Protein AF-A0A3D2J7H0-F1 (afdb_monomer_lite)

Sequence (83 aa):
ESGNPTLIPVCYAFDGTYFYSPLDEKPKLVEGTQLRRVHNIQVRPQVSLLIDRYDDDWSHLGYILIHAHAQLIAPDHERHAPA

pLDDT: mean 92.11, std 7.87, range [58.91, 98.44]

Structure (mmCIF, N/CA/C/O backbone):
data_AF-A0A3D2J7H0-F1
#
_entry.id   AF-A0A3D2J7H0-F1
#
loop_
_atom_site.group_PDB
_atom_site.id
_atom_site.type_symbol
_atom_site.label_atom_id
_atom_site.label_alt_id
_atom_site.label_comp_id
_atom_site.label_asym_id
_atom_site.label_entity_id
_atom_site.label_seq_id
_atom_site.pdbx_PDB_ins_code
_atom_site.Cartn_x
_atom_site.Cartn_y
_atom_site.Cartn_z
_atom_site.occupancy
_atom_site.B_iso_or_equiv
_atom_site.auth_seq_id
_atom_site.auth_comp_id
_atom_site.auth_asym_id
_atom_site.auth_atom_id
_atom_site.pdbx_PDB_model_num
ATOM 1 N N . GLU A 1 1 ? -1.026 15.224 12.648 1.00 58.91 1 GLU A N 1
ATOM 2 C CA . GLU A 1 1 ? 0.371 15.724 12.641 1.00 58.91 1 GLU A CA 1
ATOM 3 C C . GLU A 1 1 ? 0.671 16.417 11.313 1.00 58.91 1 GLU A C 1
ATOM 5 O O . GLU A 1 1 ? -0.143 16.295 10.403 1.00 58.91 1 GLU A O 1
ATOM 10 N N . SER A 1 2 ? 1.765 17.174 11.217 1.00 80.94 2 SER A N 1
ATOM 11 C CA . SER A 1 2 ? 2.075 18.274 10.273 1.00 80.94 2 SER A CA 1
ATOM 12 C C . SER A 1 2 ? 1.977 18.005 8.756 1.00 80.94 2 SER A C 1
ATOM 14 O O . SER A 1 2 ? 2.332 18.869 7.967 1.00 80.94 2 SER A O 1
ATOM 16 N N . GLY A 1 3 ? 1.479 16.841 8.328 1.00 80.50 3 GLY A N 1
ATOM 17 C CA . GLY A 1 3 ? 1.361 16.435 6.926 1.00 80.50 3 GLY A CA 1
ATOM 18 C C . GLY A 1 3 ? 2.614 15.824 6.330 1.00 80.50 3 GLY A C 1
ATOM 19 O O . GLY A 1 3 ? 2.679 15.658 5.119 1.00 80.50 3 GLY A O 1
ATOM 20 N N . ASN A 1 4 ? 3.571 15.451 7.177 1.00 88.75 4 ASN A N 1
ATOM 21 C CA . ASN A 1 4 ? 4.775 14.768 6.739 1.00 88.75 4 ASN A CA 1
ATOM 22 C C . ASN A 1 4 ? 4.417 13.372 6.197 1.00 88.75 4 ASN A C 1
ATOM 24 O O . ASN A 1 4 ? 3.744 12.609 6.902 1.00 88.75 4 ASN A O 1
ATOM 28 N N . PRO A 1 5 ? 4.854 13.018 4.977 1.00 91.00 5 PRO A N 1
ATOM 29 C CA . PRO A 1 5 ? 4.614 11.696 4.418 1.00 91.00 5 PRO A CA 1
ATOM 30 C C . PRO A 1 5 ? 5.360 10.626 5.222 1.00 91.00 5 PRO A C 1
ATOM 32 O O . PRO A 1 5 ? 6.445 10.858 5.750 1.00 91.00 5 PRO A O 1
ATOM 35 N N . THR A 1 6 ? 4.773 9.434 5.313 1.00 93.25 6 THR A N 1
ATOM 36 C CA . THR A 1 6 ? 5.413 8.242 5.885 1.00 93.25 6 THR A CA 1
ATOM 37 C C . THR A 1 6 ? 5.399 7.147 4.829 1.00 93.25 6 THR A C 1
ATOM 39 O O . THR A 1 6 ? 4.341 6.868 4.268 1.00 93.25 6 THR A O 1
ATOM 42 N N . LEU A 1 7 ? 6.550 6.523 4.576 1.00 95.19 7 LEU A N 1
ATOM 43 C CA . LEU A 1 7 ? 6.688 5.422 3.625 1.00 95.19 7 LEU A CA 1
ATOM 44 C C . LEU A 1 7 ? 7.015 4.136 4.384 1.0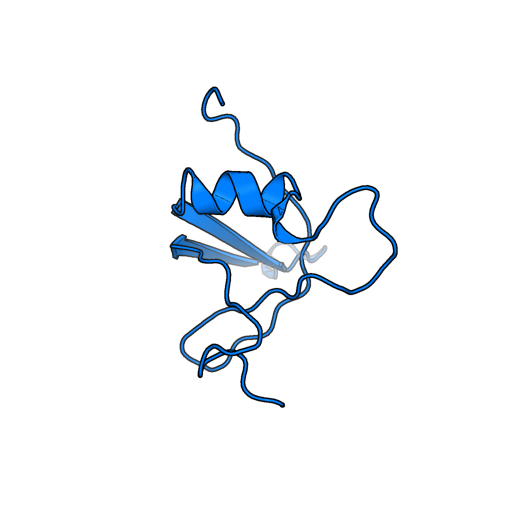0 95.19 7 LEU A C 1
ATOM 46 O O . LEU A 1 7 ? 7.937 4.113 5.198 1.00 95.19 7 LEU A O 1
ATOM 50 N N . ILE A 1 8 ? 6.249 3.079 4.126 1.00 94.50 8 ILE A N 1
ATOM 51 C CA . ILE A 1 8 ? 6.463 1.754 4.708 1.00 94.50 8 ILE A CA 1
ATOM 52 C C . ILE A 1 8 ? 6.311 0.685 3.621 1.00 94.50 8 ILE A C 1
ATOM 54 O O . ILE A 1 8 ? 5.384 0.785 2.816 1.00 94.50 8 ILE A O 1
ATOM 58 N N . PRO A 1 9 ? 7.173 -0.345 3.588 1.00 95.50 9 PRO A N 1
ATOM 59 C CA . PRO A 1 9 ? 6.940 -1.496 2.7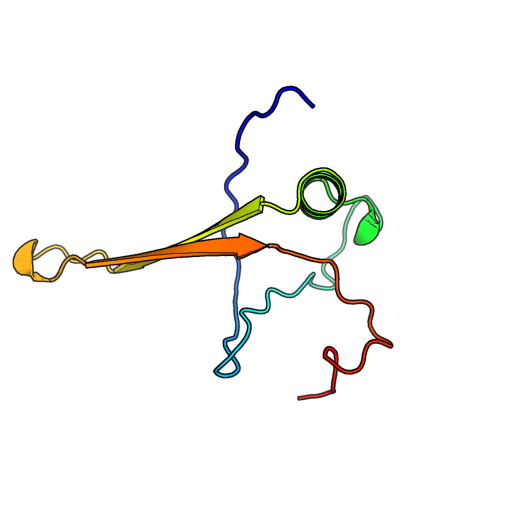31 1.00 95.50 9 PRO A CA 1
ATOM 60 C C . PRO A 1 9 ? 5.752 -2.299 3.265 1.00 95.50 9 PRO A C 1
ATOM 62 O O . PRO A 1 9 ? 5.592 -2.480 4.478 1.00 95.50 9 PRO A O 1
ATOM 65 N N . VAL A 1 10 ? 4.920 -2.793 2.354 1.00 95.31 10 VAL A N 1
ATOM 66 C CA . VAL A 1 10 ? 3.762 -3.628 2.680 1.00 95.31 10 VAL A CA 1
ATOM 67 C C . VAL A 1 10 ? 3.710 -4.835 1.754 1.00 95.31 10 VAL A C 1
ATOM 69 O O . VAL A 1 10 ? 4.050 -4.743 0.578 1.00 95.31 10 VAL A O 1
ATOM 72 N N . CYS A 1 11 ? 3.257 -5.969 2.286 1.00 95.12 11 CYS A N 1
ATOM 73 C CA . CYS A 1 11 ? 2.704 -7.023 1.442 1.00 95.12 11 CYS A CA 1
ATOM 74 C C . CYS A 1 11 ? 1.294 -6.603 1.030 1.00 95.12 11 CYS A C 1
ATOM 76 O O . CYS A 1 11 ? 0.584 -5.998 1.837 1.00 95.12 11 CYS A O 1
ATOM 78 N N . TYR A 1 12 ? 0.885 -6.942 -0.189 1.00 95.75 12 TYR A N 1
ATOM 79 C CA . TYR A 1 12 ? -0.463 -6.651 -0.652 1.00 95.75 12 TYR A CA 1
ATOM 80 C C . TYR A 1 12 ? -1.072 -7.806 -1.449 1.00 95.75 12 TYR A C 1
ATOM 82 O O . TYR A 1 12 ? -0.357 -8.638 -2.003 1.00 95.75 12 TYR A O 1
ATOM 90 N N . ALA A 1 13 ? -2.400 -7.817 -1.516 1.00 95.25 13 ALA A N 1
ATOM 91 C CA . ALA A 1 13 ? -3.191 -8.617 -2.444 1.00 95.25 13 ALA A CA 1
ATOM 92 C C . ALA A 1 13 ? -4.133 -7.693 -3.228 1.00 95.25 13 ALA A C 1
ATOM 94 O O . ALA A 1 13 ? -4.581 -6.679 -2.691 1.00 95.25 13 ALA A O 1
ATOM 95 N N . PHE A 1 14 ? -4.422 -8.032 -4.483 1.00 95.19 14 PHE A N 1
ATOM 96 C CA . PHE A 1 14 ? -5.353 -7.295 -5.338 1.00 95.19 14 PHE A CA 1
ATOM 97 C C . PHE A 1 14 ? -6.467 -8.233 -5.809 1.00 95.19 14 PHE A C 1
ATOM 99 O O . PHE A 1 14 ? -6.174 -9.261 -6.415 1.00 95.19 14 PHE A O 1
ATOM 106 N N . ASP A 1 15 ? -7.725 -7.885 -5.533 1.00 93.81 15 ASP A N 1
ATOM 107 C CA . ASP A 1 15 ? -8.904 -8.701 -5.886 1.00 93.81 15 ASP A CA 1
ATOM 108 C C . ASP A 1 15 ? -9.555 -8.301 -7.227 1.00 93.81 15 ASP A C 1
ATOM 110 O O . ASP A 1 15 ? -10.629 -8.786 -7.573 1.00 93.81 15 ASP A O 1
ATOM 114 N N . GLY A 1 16 ? -8.927 -7.391 -7.980 1.00 93.94 16 GLY A N 1
ATOM 115 C CA . GLY A 1 16 ? -9.497 -6.786 -9.189 1.00 93.94 16 GLY A CA 1
ATOM 116 C C . GLY A 1 16 ? -10.152 -5.422 -8.953 1.00 93.94 16 GLY A C 1
ATOM 117 O O . GLY A 1 16 ? -10.335 -4.670 -9.910 1.00 93.94 16 GLY A O 1
ATOM 118 N N . THR A 1 17 ? -10.447 -5.067 -7.700 1.00 93.38 17 THR A N 1
ATOM 119 C CA . THR A 1 17 ? -11.081 -3.793 -7.316 1.00 93.38 17 THR A CA 1
ATOM 120 C C . THR A 1 17 ? -10.288 -3.052 -6.238 1.00 93.38 17 THR A C 1
ATOM 122 O O . THR A 1 17 ? -10.091 -1.840 -6.334 1.00 93.38 17 THR A O 1
ATOM 125 N N . TYR A 1 18 ? -9.801 -3.764 -5.223 1.00 95.38 18 TYR A N 1
ATOM 126 C CA . TYR A 1 18 ? -9.147 -3.215 -4.042 1.00 95.38 18 TYR A CA 1
ATOM 127 C C . TYR A 1 18 ? -7.775 -3.840 -3.808 1.00 95.38 18 TYR A C 1
ATOM 129 O O . TYR A 1 18 ? -7.553 -5.030 -4.028 1.00 95.38 18 TYR A O 1
ATOM 137 N N . PHE A 1 19 ? -6.864 -3.015 -3.294 1.00 96.75 19 PHE A N 1
ATOM 138 C CA . PHE A 1 19 ? -5.606 -3.466 -2.715 1.00 96.75 19 PHE A CA 1
ATOM 139 C C . PHE A 1 19 ? -5.780 -3.653 -1.207 1.00 96.75 19 PHE A C 1
ATOM 141 O O . PHE A 1 19 ? -6.190 -2.725 -0.507 1.00 96.75 19 PHE A O 1
ATOM 148 N N . TYR A 1 20 ? -5.412 -4.826 -0.704 1.00 95.81 20 TYR A N 1
ATOM 149 C CA . TYR A 1 20 ? -5.428 -5.158 0.718 1.00 95.81 20 TYR A CA 1
ATOM 150 C C . TYR A 1 20 ? -4.003 -5.302 1.225 1.00 95.81 20 TYR A C 1
ATOM 152 O O . TYR A 1 20 ? -3.199 -5.974 0.592 1.00 95.81 20 TYR A O 1
ATOM 160 N N . SER A 1 21 ? -3.704 -4.723 2.387 1.00 95.19 21 SER A N 1
ATOM 161 C CA . SER A 1 21 ? -2.450 -4.937 3.115 1.00 95.19 21 SER A CA 1
ATOM 162 C C . SER A 1 21 ? -2.792 -5.389 4.535 1.00 95.19 21 SER A C 1
ATOM 164 O O . SER A 1 21 ? -3.400 -4.606 5.271 1.00 95.19 21 SER A O 1
ATOM 166 N N . PRO A 1 22 ? -2.390 -6.595 4.968 1.00 92.69 22 PRO A N 1
ATOM 167 C CA . PRO A 1 22 ? -2.739 -7.091 6.290 1.00 92.69 22 PRO A CA 1
ATOM 168 C C . PRO A 1 22 ? -1.997 -6.339 7.402 1.00 92.69 22 PRO A C 1
ATOM 170 O O . PRO A 1 22 ? -0.842 -5.912 7.267 1.00 92.69 22 PRO A O 1
ATOM 173 N N . LEU A 1 23 ? -2.655 -6.221 8.553 1.00 91.56 23 LEU A N 1
ATOM 174 C CA . LEU A 1 23 ? -1.980 -5.960 9.817 1.00 91.56 23 LEU A CA 1
ATOM 175 C C . LEU A 1 23 ? -1.647 -7.325 10.426 1.00 91.56 23 LEU A C 1
ATOM 177 O O . LEU A 1 23 ? -2.537 -7.979 10.948 1.00 91.56 23 LEU A O 1
ATOM 181 N N . ASP A 1 24 ? -0.393 -7.777 10.303 1.00 84.75 24 ASP A N 1
ATOM 182 C CA . ASP A 1 24 ? 0.008 -9.094 10.820 1.00 84.75 24 ASP A CA 1
ATOM 183 C C . ASP A 1 24 ? -0.202 -9.221 12.341 1.00 84.75 24 ASP A C 1
ATOM 185 O O . ASP A 1 24 ? -0.357 -8.226 13.047 1.00 84.75 24 ASP A O 1
ATOM 189 N N . GLU A 1 25 ? -0.166 -10.441 12.867 1.00 83.56 25 GLU A N 1
ATOM 190 C CA . GLU A 1 25 ? -0.298 -10.710 14.308 1.00 83.56 25 GLU A CA 1
ATOM 191 C C . GLU A 1 25 ? 1.056 -10.777 15.029 1.00 83.56 25 GLU A C 1
ATOM 193 O O . GLU A 1 25 ? 1.149 -11.241 16.164 1.00 83.56 25 GLU A O 1
ATOM 198 N N . LYS A 1 26 ? 2.144 -10.298 14.405 1.00 85.19 26 LYS A N 1
ATOM 199 C CA . LYS A 1 26 ? 3.445 -10.261 15.089 1.00 85.19 26 LYS A CA 1
ATOM 200 C C . LYS A 1 26 ? 3.337 -9.421 16.367 1.00 85.19 26 LYS A C 1
ATOM 202 O O . LYS A 1 26 ? 2.625 -8.411 16.337 1.00 85.19 26 LYS A O 1
ATOM 207 N N . PRO A 1 27 ? 4.064 -9.766 17.448 1.00 86.69 27 PRO A N 1
ATOM 208 C CA . PRO A 1 27 ? 4.024 -9.003 18.690 1.00 86.69 27 PRO A CA 1
ATOM 209 C C . PRO A 1 27 ? 4.278 -7.511 18.448 1.00 86.69 27 PRO A C 1
ATOM 211 O O . PRO A 1 27 ? 5.261 -7.131 17.807 1.00 86.69 27 PRO A O 1
ATOM 214 N N . LYS A 1 28 ? 3.374 -6.666 18.947 1.00 84.75 28 LYS A N 1
ATOM 215 C CA . LYS A 1 28 ? 3.433 -5.203 18.849 1.00 84.75 28 LYS A CA 1
ATOM 216 C C . LYS A 1 28 ? 3.344 -4.612 20.248 1.00 84.75 28 LYS A C 1
ATOM 218 O O . LYS A 1 28 ? 2.707 -5.182 21.124 1.00 84.75 28 LYS A O 1
ATOM 223 N N . LEU A 1 29 ? 3.962 -3.449 20.442 1.00 88.69 29 LEU A N 1
ATOM 224 C CA . LEU A 1 29 ? 3.878 -2.709 21.708 1.00 88.69 29 LEU A CA 1
ATOM 225 C C . LEU A 1 29 ? 2.482 -2.127 21.968 1.00 88.69 29 LEU A C 1
ATOM 227 O O . LEU A 1 29 ? 2.174 -1.757 23.094 1.00 88.69 29 LEU A O 1
ATOM 231 N N . VAL A 1 30 ? 1.677 -1.994 20.915 1.00 89.56 30 VAL A N 1
ATOM 232 C CA . VAL A 1 30 ? 0.344 -1.397 20.939 1.00 89.56 30 VAL A CA 1
ATOM 233 C C . VAL A 1 30 ? -0.605 -2.225 20.085 1.00 89.56 30 VAL A C 1
ATOM 235 O O . VAL A 1 30 ? -0.167 -2.945 19.180 1.00 89.56 30 VAL A O 1
ATOM 238 N N . GLU A 1 31 ? -1.900 -2.061 20.331 1.00 87.56 31 GLU A N 1
ATOM 239 C CA . GLU A 1 31 ? -2.947 -2.668 19.515 1.00 87.56 31 GLU A CA 1
ATOM 240 C C . GLU A 1 31 ? -2.839 -2.236 18.045 1.00 87.56 31 GLU A C 1
ATOM 242 O O . GLU A 1 31 ? -2.379 -1.134 17.726 1.00 87.56 31 GLU A O 1
ATOM 247 N N . GLY A 1 32 ? -3.303 -3.084 17.122 1.00 84.88 32 GLY A N 1
ATOM 248 C CA . GLY A 1 32 ? -3.228 -2.812 15.681 1.00 84.88 32 GLY A CA 1
ATOM 249 C C . GLY A 1 32 ? -3.851 -1.466 15.287 1.00 84.88 32 GLY A C 1
ATOM 250 O O . GLY A 1 32 ? -3.290 -0.736 14.469 1.00 84.88 32 GLY A O 1
ATOM 251 N N . THR A 1 33 ? -4.956 -1.096 15.936 1.00 87.56 33 THR A N 1
ATOM 252 C CA . THR A 1 33 ? -5.669 0.184 15.764 1.00 87.56 33 THR A CA 1
ATOM 253 C C . THR A 1 33 ? -4.864 1.402 16.219 1.00 87.56 33 THR A C 1
ATOM 255 O O . THR A 1 33 ? -5.113 2.512 15.754 1.00 87.56 33 THR A O 1
ATOM 258 N N . GLN A 1 34 ? -3.879 1.207 17.095 1.00 90.88 34 GLN A N 1
ATOM 259 C CA . GLN A 1 34 ? -3.022 2.255 17.651 1.00 90.88 34 GLN A CA 1
ATOM 260 C C . GLN A 1 34 ? -1.686 2.390 16.908 1.00 90.88 34 GLN A C 1
ATOM 262 O O . GLN A 1 34 ? -0.888 3.280 17.212 1.00 90.88 34 GLN A O 1
ATOM 267 N N . LEU A 1 35 ? -1.421 1.540 15.910 1.00 93.50 35 LEU A N 1
ATOM 268 C CA . LEU A 1 35 ? -0.241 1.682 15.065 1.00 93.50 35 LEU A CA 1
ATOM 269 C C . LEU A 1 35 ? -0.254 3.034 14.347 1.00 93.50 35 LEU A C 1
ATOM 271 O O . LEU A 1 35 ? -1.263 3.436 13.767 1.00 93.50 35 LEU A O 1
ATOM 275 N N . ARG A 1 36 ? 0.910 3.690 14.275 1.00 92.19 36 ARG A N 1
ATOM 276 C CA . ARG A 1 36 ? 1.063 4.994 13.606 1.00 92.19 36 ARG A CA 1
ATOM 277 C C . ARG A 1 36 ? 0.510 5.002 12.178 1.00 92.19 36 ARG A C 1
ATOM 279 O O . ARG A 1 36 ? -0.152 5.959 11.799 1.00 92.19 36 ARG A O 1
ATOM 286 N N . ARG A 1 37 ? 0.725 3.926 11.407 1.00 93.56 37 ARG A N 1
ATOM 287 C CA . ARG A 1 37 ? 0.185 3.794 10.040 1.00 93.56 37 ARG A CA 1
ATOM 288 C C . ARG A 1 37 ? -1.346 3.791 10.000 1.00 93.56 37 ARG A C 1
ATOM 290 O O . ARG A 1 37 ? -1.925 4.415 9.121 1.00 93.56 37 ARG A O 1
ATOM 297 N N . VAL A 1 38 ? -1.988 3.131 10.965 1.00 94.81 38 VAL A N 1
ATOM 298 C CA . VAL A 1 38 ? -3.452 3.052 11.054 1.00 94.81 38 VAL A CA 1
ATOM 299 C C . VAL A 1 38 ? -4.013 4.398 11.483 1.00 94.81 38 VAL A C 1
ATOM 301 O O . VAL A 1 38 ? -4.907 4.918 10.821 1.00 94.81 38 VAL A O 1
ATOM 304 N N . HIS A 1 39 ? -3.414 5.013 12.503 1.00 93.44 39 HIS A N 1
ATOM 305 C CA . HIS A 1 39 ? -3.778 6.359 12.933 1.00 93.44 39 HIS A CA 1
ATOM 306 C C . HIS A 1 39 ? -3.664 7.379 11.788 1.00 93.44 39 HIS A C 1
ATOM 308 O O . HIS A 1 39 ? -4.588 8.156 11.556 1.00 93.44 39 HIS A O 1
ATOM 314 N N . ASN A 1 40 ? -2.563 7.349 11.029 1.00 94.06 40 ASN A N 1
ATOM 315 C CA . ASN A 1 40 ? -2.367 8.239 9.885 1.00 94.06 40 ASN A CA 1
ATOM 316 C C . ASN A 1 40 ? -3.482 8.077 8.841 1.00 94.06 40 ASN A C 1
ATOM 318 O O . ASN A 1 40 ? -4.043 9.084 8.420 1.00 94.06 40 ASN A O 1
ATOM 322 N N . ILE A 1 41 ? -3.834 6.836 8.479 1.00 95.25 41 ILE A N 1
ATOM 323 C CA . ILE A 1 41 ? -4.914 6.535 7.522 1.00 95.25 41 ILE A CA 1
ATOM 324 C C . ILE A 1 41 ? -6.277 7.007 8.045 1.00 95.25 41 ILE A C 1
ATOM 326 O O . ILE A 1 41 ? -7.045 7.606 7.298 1.00 95.25 41 ILE A O 1
ATOM 330 N N . GLN A 1 42 ? -6.580 6.782 9.325 1.00 94.12 42 GLN A N 1
ATOM 331 C CA . GLN A 1 42 ? -7.853 7.196 9.924 1.00 94.12 42 GLN A CA 1
ATOM 332 C C . GLN A 1 42 ? -8.019 8.722 9.963 1.00 94.12 42 GLN A C 1
ATOM 334 O O . GLN A 1 42 ? -9.123 9.223 9.766 1.00 94.12 42 GLN A O 1
ATOM 339 N N . VAL A 1 43 ? -6.935 9.469 10.199 1.00 93.94 43 VAL A N 1
ATOM 340 C CA . VAL A 1 43 ? -6.962 10.942 10.212 1.00 93.94 43 VAL A CA 1
ATOM 341 C C . VAL A 1 43 ? -6.915 11.521 8.792 1.00 93.94 43 VAL A C 1
ATOM 343 O O . VAL A 1 43 ? -7.506 12.572 8.539 1.00 93.94 43 VAL A O 1
ATOM 346 N N . ARG A 1 44 ? -6.194 10.875 7.865 1.00 94.06 44 ARG A N 1
ATOM 347 C CA . ARG A 1 44 ? -6.023 11.294 6.464 1.00 94.06 44 ARG A CA 1
ATOM 348 C C . ARG A 1 44 ? -6.019 10.066 5.544 1.00 94.06 44 ARG A C 1
ATOM 350 O O . ARG A 1 44 ? -4.971 9.443 5.374 1.00 94.06 44 ARG A O 1
ATOM 357 N N . PRO A 1 45 ? -7.161 9.725 4.924 1.00 96.00 45 PRO A N 1
ATOM 358 C CA . PRO A 1 45 ? -7.285 8.498 4.143 1.00 96.00 45 PRO A CA 1
ATOM 359 C C . PRO A 1 45 ? -6.590 8.566 2.780 1.00 96.00 45 PRO A C 1
ATOM 361 O O . PRO A 1 45 ? -6.466 7.535 2.127 1.00 96.00 45 PRO A O 1
ATOM 364 N N . GLN A 1 46 ? -6.152 9.744 2.321 1.00 96.50 46 GLN A N 1
ATOM 365 C CA . GLN A 1 46 ? -5.444 9.886 1.049 1.00 96.50 46 GLN A CA 1
ATOM 366 C C . GLN A 1 46 ? -4.068 9.218 1.139 1.00 96.50 46 GLN A C 1
ATOM 368 O O . GLN A 1 46 ? -3.196 9.667 1.885 1.00 96.50 46 GLN A O 1
ATOM 373 N N . VAL A 1 47 ? -3.869 8.161 0.357 1.00 97.19 47 VAL A N 1
ATOM 374 C CA . VAL A 1 47 ? -2.624 7.389 0.312 1.00 97.19 47 VAL A CA 1
ATOM 375 C C . VAL A 1 47 ? -2.110 7.259 -1.115 1.00 97.19 47 VAL A C 1
ATOM 377 O O . VAL A 1 47 ? -2.798 7.564 -2.092 1.00 97.19 47 VAL A O 1
ATOM 380 N N . SER A 1 48 ? -0.873 6.793 -1.247 1.00 97.69 48 SER A N 1
ATOM 381 C CA . SER A 1 48 ? -0.346 6.319 -2.522 1.00 97.69 48 SER A CA 1
ATOM 382 C C . SER A 1 48 ? 0.363 4.982 -2.338 1.00 97.69 48 SER A C 1
ATOM 384 O O . SER A 1 48 ? 1.079 4.803 -1.354 1.00 97.69 48 SER A O 1
ATOM 386 N N . LEU A 1 49 ? 0.145 4.055 -3.270 1.00 97.94 49 LEU A N 1
ATOM 387 C CA . LEU A 1 49 ? 0.839 2.770 -3.346 1.00 97.94 49 LEU A CA 1
ATOM 388 C C . LEU A 1 49 ? 1.733 2.785 -4.585 1.00 97.94 49 LEU A C 1
ATOM 390 O O . LEU A 1 49 ? 1.246 2.985 -5.698 1.00 97.94 49 LEU A O 1
ATOM 394 N N . LEU A 1 50 ? 3.033 2.599 -4.371 1.00 98.12 50 LEU A N 1
ATOM 395 C CA . LEU A 1 50 ? 4.024 2.451 -5.428 1.00 98.12 50 LEU A CA 1
ATOM 396 C C . LEU A 1 50 ? 4.377 0.971 -5.556 1.00 98.12 50 LEU A C 1
ATOM 398 O O . LEU A 1 50 ? 4.749 0.339 -4.568 1.00 98.12 50 LEU A O 1
ATOM 402 N N . ILE A 1 51 ? 4.256 0.445 -6.769 1.00 98.12 51 ILE A N 1
ATOM 403 C CA . ILE A 1 51 ? 4.749 -0.879 -7.144 1.00 98.12 51 ILE A CA 1
ATOM 404 C C . ILE A 1 51 ? 5.752 -0.646 -8.262 1.00 98.12 51 ILE A C 1
ATOM 406 O O . ILE A 1 51 ? 5.368 -0.192 -9.341 1.00 98.12 51 ILE A O 1
ATOM 410 N N . ASP A 1 52 ? 7.023 -0.913 -8.004 1.00 97.88 52 ASP A N 1
ATOM 411 C CA . ASP A 1 52 ? 8.094 -0.701 -8.965 1.00 97.88 52 ASP A CA 1
ATOM 412 C C . ASP A 1 52 ? 8.745 -2.013 -9.403 1.00 97.88 52 ASP A C 1
ATOM 414 O O . ASP A 1 52 ? 8.709 -3.040 -8.719 1.00 97.88 52 ASP A O 1
ATOM 418 N N . ARG A 1 53 ? 9.329 -1.960 -10.594 1.00 97.88 53 ARG A N 1
ATOM 419 C CA . ARG A 1 53 ? 10.248 -2.954 -11.120 1.00 97.88 53 ARG A CA 1
ATOM 420 C C . ARG A 1 53 ? 11.567 -2.247 -11.386 1.00 97.88 53 ARG A C 1
ATOM 422 O O . ARG A 1 53 ? 11.686 -1.490 -12.351 1.00 97.88 53 ARG A O 1
ATOM 429 N N . TYR A 1 54 ? 12.548 -2.536 -10.542 1.00 97.94 54 TYR A N 1
ATOM 430 C CA . TYR A 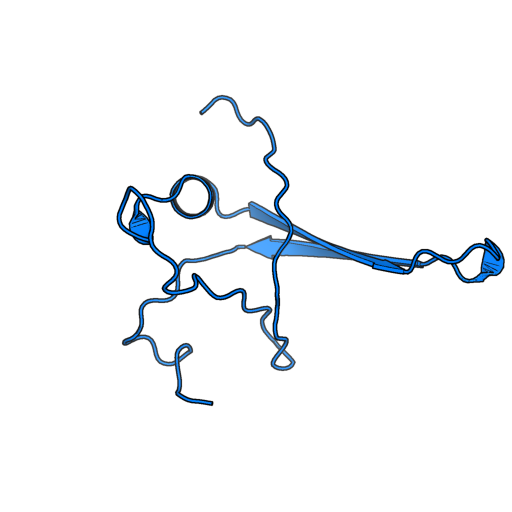1 54 ? 13.942 -2.238 -10.832 1.00 97.94 54 TYR A CA 1
ATOM 431 C C . TYR A 1 54 ? 14.552 -3.337 -11.716 1.00 97.94 54 TYR A C 1
ATOM 433 O O . TYR A 1 54 ? 14.235 -4.518 -11.558 1.00 97.94 54 TYR A O 1
ATOM 441 N N . ASP A 1 55 ? 15.428 -2.938 -12.632 1.00 98.31 55 ASP A N 1
ATOM 442 C CA . ASP A 1 55 ? 16.196 -3.798 -13.530 1.00 98.31 55 ASP A CA 1
ATOM 443 C C . ASP A 1 55 ? 17.505 -3.062 -13.875 1.00 98.31 55 ASP A C 1
ATOM 445 O O . ASP A 1 55 ? 17.507 -1.834 -14.004 1.00 98.31 55 ASP A O 1
ATOM 449 N N . ASP A 1 56 ? 18.621 -3.785 -13.990 1.00 98.38 56 ASP A N 1
ATOM 450 C CA . ASP A 1 56 ? 19.908 -3.169 -14.344 1.00 98.38 56 ASP A CA 1
ATOM 451 C C . ASP A 1 56 ? 19.928 -2.716 -15.814 1.00 98.38 56 ASP A C 1
ATOM 453 O O . ASP A 1 56 ? 20.631 -1.761 -16.156 1.00 98.38 56 ASP A O 1
ATOM 457 N N . ASP A 1 57 ? 19.121 -3.346 -16.680 1.00 98.06 57 ASP A N 1
ATOM 458 C CA . ASP A 1 57 ? 18.801 -2.796 -17.996 1.00 98.06 57 ASP A CA 1
ATOM 459 C C . ASP A 1 57 ? 17.709 -1.731 -17.851 1.00 98.06 57 ASP A C 1
ATOM 461 O O . ASP A 1 57 ? 16.532 -2.018 -17.616 1.00 98.06 57 ASP A O 1
ATOM 465 N N . TRP A 1 58 ? 18.096 -0.469 -18.033 1.00 97.94 58 TRP A N 1
ATOM 466 C CA . TRP A 1 58 ? 17.200 0.667 -17.825 1.00 97.94 58 TRP A CA 1
ATOM 467 C C . TRP A 1 58 ? 15.996 0.688 -18.773 1.00 97.94 58 TRP A C 1
ATOM 469 O O . TRP A 1 58 ? 14.998 1.344 -18.468 1.00 97.94 58 TRP A O 1
ATOM 479 N N . SER A 1 59 ? 16.048 -0.032 -19.897 1.00 97.75 59 SER A N 1
ATOM 480 C CA . SER A 1 59 ? 14.903 -0.172 -20.803 1.00 97.75 59 SER A CA 1
ATOM 481 C C . SER A 1 59 ? 13.766 -1.024 -20.220 1.00 97.75 59 SER A C 1
ATOM 483 O O . SER A 1 59 ? 12.635 -0.935 -20.700 1.00 97.75 59 SER A O 1
ATOM 485 N N . HIS A 1 60 ? 14.034 -1.806 -19.167 1.00 98.06 60 HIS A N 1
ATOM 486 C CA . HIS A 1 60 ? 13.060 -2.655 -18.474 1.00 98.06 60 HIS A CA 1
ATOM 487 C C . HIS A 1 60 ? 12.502 -2.045 -17.178 1.00 98.06 60 HIS A C 1
ATOM 489 O O . HIS A 1 60 ? 11.672 -2.675 -16.513 1.00 98.06 60 HIS A O 1
ATOM 495 N N . LEU A 1 61 ? 12.940 -0.839 -16.802 1.00 98.44 61 LEU A N 1
ATOM 496 C CA . LEU A 1 61 ? 12.415 -0.137 -15.633 1.00 98.44 61 LEU A CA 1
ATOM 497 C C . LEU A 1 61 ? 10.934 0.201 -15.815 1.00 98.44 61 LEU A C 1
ATOM 499 O O . LEU A 1 61 ? 10.482 0.579 -16.897 1.00 98.44 61 LEU A O 1
ATOM 503 N N . GLY A 1 62 ? 10.175 0.129 -14.726 1.00 98.19 62 GLY A N 1
ATOM 504 C CA . GLY A 1 62 ? 8.768 0.506 -14.742 1.00 98.19 62 GLY A CA 1
ATOM 505 C C . GLY A 1 62 ? 8.189 0.659 -13.347 1.00 98.19 62 GLY A C 1
ATOM 506 O O . GLY A 1 62 ? 8.730 0.146 -12.370 1.00 98.19 62 GLY A O 1
ATOM 507 N N . TYR A 1 63 ? 7.071 1.371 -13.250 1.00 98.44 63 TYR A N 1
ATOM 508 C CA . TYR A 1 63 ? 6.321 1.473 -12.007 1.00 98.44 63 TYR A CA 1
ATOM 509 C C . TYR A 1 63 ? 4.836 1.709 -12.264 1.00 98.44 63 TYR A C 1
ATOM 511 O O . TYR A 1 63 ? 4.429 2.187 -13.324 1.00 98.44 63 TYR A O 1
ATOM 519 N N . ILE A 1 64 ? 4.036 1.409 -11.246 1.00 98.06 64 ILE A N 1
ATOM 520 C CA . ILE A 1 64 ? 2.640 1.809 -11.130 1.00 98.06 64 ILE A CA 1
ATOM 521 C C . ILE A 1 64 ? 2.519 2.641 -9.856 1.00 98.06 64 ILE A C 1
ATOM 523 O O . ILE A 1 64 ? 2.878 2.185 -8.769 1.00 98.06 64 ILE A O 1
ATOM 527 N N . LEU A 1 65 ? 2.013 3.868 -9.999 1.00 98.25 65 LEU A N 1
ATOM 528 C CA . LEU A 1 65 ? 1.669 4.740 -8.881 1.00 98.25 65 LEU A CA 1
ATOM 529 C C . LEU A 1 65 ? 0.152 4.849 -8.781 1.00 98.25 65 LEU A C 1
ATOM 531 O O . LEU A 1 65 ? -0.513 5.340 -9.691 1.00 98.25 65 LEU A O 1
ATOM 535 N N . ILE A 1 66 ? -0.384 4.394 -7.656 1.00 97.94 66 ILE A N 1
ATOM 536 C CA . ILE A 1 66 ? -1.820 4.364 -7.396 1.00 97.94 66 ILE A CA 1
ATOM 537 C C . ILE A 1 66 ? -2.126 5.415 -6.345 1.00 97.94 66 ILE A C 1
ATOM 539 O O . ILE A 1 66 ? -1.610 5.335 -5.233 1.00 97.94 66 ILE A O 1
ATOM 543 N N . HIS A 1 67 ? -2.993 6.368 -6.672 1.00 97.81 67 HIS A N 1
ATOM 544 C CA . HIS A 1 67 ? -3.575 7.287 -5.698 1.00 97.81 67 HIS A CA 1
ATOM 545 C C . HIS A 1 67 ? -4.931 6.745 -5.254 1.00 97.81 67 HIS A C 1
ATOM 547 O O . HIS A 1 67 ? -5.778 6.431 -6.089 1.00 97.81 67 HIS A O 1
ATOM 553 N N . ALA A 1 68 ? -5.130 6.611 -3.946 1.00 96.88 68 ALA A N 1
ATOM 554 C CA . ALA A 1 68 ? -6.313 5.953 -3.407 1.00 96.88 68 ALA A CA 1
ATOM 555 C C . ALA A 1 68 ? -6.732 6.53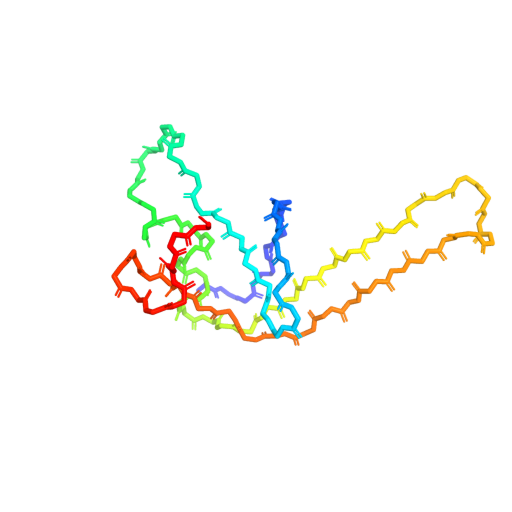1 -2.054 1.00 96.88 68 ALA A C 1
ATOM 557 O O . ALA A 1 68 ? -5.998 7.283 -1.410 1.00 96.88 68 ALA A O 1
ATOM 558 N N . HIS A 1 69 ? -7.919 6.121 -1.616 1.00 97.44 69 HIS A N 1
ATOM 559 C CA . HIS A 1 69 ? -8.366 6.277 -0.241 1.00 97.44 69 HIS A CA 1
ATOM 560 C C . HIS A 1 69 ? -8.221 4.942 0.491 1.00 97.44 69 HIS A C 1
ATOM 562 O O . HIS A 1 69 ? -8.784 3.937 0.061 1.00 97.44 69 HIS A O 1
ATOM 568 N N . ALA A 1 70 ? -7.473 4.934 1.591 1.00 97.25 70 ALA A N 1
ATOM 569 C CA . ALA A 1 70 ? -7.343 3.779 2.466 1.00 97.25 70 ALA A CA 1
ATOM 570 C C . ALA A 1 70 ? -8.336 3.853 3.628 1.00 97.25 70 ALA A C 1
ATOM 572 O O . ALA A 1 70 ? -8.698 4.927 4.107 1.00 97.25 70 ALA A O 1
ATOM 573 N N . GLN A 1 71 ? -8.730 2.683 4.112 1.00 96.06 71 GLN A N 1
ATOM 574 C CA . GLN A 1 71 ? -9.571 2.520 5.289 1.00 96.06 71 GLN A CA 1
ATOM 575 C C . GLN A 1 71 ? -9.125 1.283 6.065 1.00 96.06 71 GLN A C 1
ATOM 577 O O . GLN A 1 71 ? -8.611 0.326 5.482 1.00 96.06 71 GLN A O 1
ATOM 582 N N . LEU A 1 72 ? -9.323 1.306 7.382 1.00 95.38 72 LEU A N 1
ATOM 583 C CA . LEU A 1 72 ? -9.147 0.120 8.210 1.00 95.38 72 LEU A CA 1
ATOM 584 C C . LEU A 1 72 ? -10.370 -0.784 8.033 1.00 95.38 72 LEU A C 1
ATOM 586 O O . LEU A 1 72 ? -11.494 -0.351 8.275 1.00 95.38 72 LEU A O 1
ATOM 590 N N . ILE A 1 73 ? -10.139 -2.031 7.635 1.00 94.31 73 ILE A N 1
ATOM 591 C CA . ILE A 1 73 ? -11.180 -3.051 7.541 1.00 94.31 73 ILE A CA 1
ATOM 592 C C . ILE A 1 73 ? -11.139 -3.886 8.822 1.00 94.31 73 ILE A C 1
ATOM 594 O O . ILE A 1 73 ? -10.097 -4.448 9.159 1.00 94.31 73 ILE A O 1
ATOM 598 N N . ALA A 1 74 ? -12.256 -3.928 9.547 1.00 91.00 74 ALA A N 1
ATOM 599 C CA . ALA A 1 74 ? -12.399 -4.753 10.740 1.00 91.00 74 ALA A CA 1
ATOM 600 C C . ALA A 1 74 ? -12.654 -6.230 10.365 1.00 91.00 74 ALA A C 1
ATOM 602 O O . ALA A 1 74 ? -13.179 -6.486 9.279 1.00 91.00 74 ALA A O 1
ATOM 603 N N . PRO A 1 75 ? -12.307 -7.200 11.234 1.00 88.44 75 PRO A N 1
ATOM 604 C CA . PRO A 1 75 ? -12.472 -8.630 10.942 1.00 88.44 75 PRO A CA 1
ATOM 605 C C . PRO A 1 75 ? -13.907 -9.077 10.625 1.00 88.44 75 PRO A C 1
ATOM 607 O O . PRO A 1 75 ? -14.101 -10.096 9.974 1.00 88.44 75 PRO A O 1
ATOM 610 N N . ASP A 1 76 ? -14.910 -8.335 11.090 1.00 89.38 76 ASP A N 1
ATOM 611 C CA . ASP A 1 76 ? -16.339 -8.583 10.877 1.00 89.38 76 ASP A CA 1
ATOM 612 C C . ASP A 1 76 ? -16.900 -7.911 9.609 1.00 89.38 76 ASP A C 1
ATOM 614 O O . ASP A 1 76 ? -18.064 -8.108 9.258 1.00 89.38 76 ASP A O 1
ATOM 618 N N . HIS A 1 77 ? -16.094 -7.121 8.898 1.00 91.94 77 HIS A N 1
ATOM 619 C CA . HIS A 1 77 ? -16.511 -6.472 7.660 1.00 91.94 77 HIS A CA 1
ATOM 620 C C . HIS A 1 77 ? -16.609 -7.504 6.522 1.00 91.94 77 HIS A C 1
ATOM 622 O O . HIS A 1 77 ? -15.706 -8.306 6.327 1.00 91.94 77 HIS A O 1
ATOM 628 N N . GLU A 1 78 ? -17.637 -7.404 5.670 1.00 89.94 78 GLU A N 1
ATOM 629 C CA . GLU A 1 78 ? -17.832 -8.255 4.471 1.00 89.94 78 GLU A CA 1
ATOM 630 C C . GLU A 1 78 ? -16.605 -8.393 3.541 1.00 89.94 78 GLU A C 1
ATOM 632 O O . GLU A 1 78 ? -16.429 -9.423 2.900 1.00 89.94 78 GLU A O 1
ATOM 637 N N . ARG A 1 79 ? -15.732 -7.374 3.476 1.00 88.38 79 ARG A N 1
ATOM 638 C CA . ARG A 1 79 ? -14.497 -7.379 2.674 1.00 88.38 79 ARG A CA 1
ATOM 639 C C . ARG A 1 79 ? -13.330 -8.075 3.374 1.00 88.38 79 ARG A C 1
ATOM 641 O O . ARG A 1 79 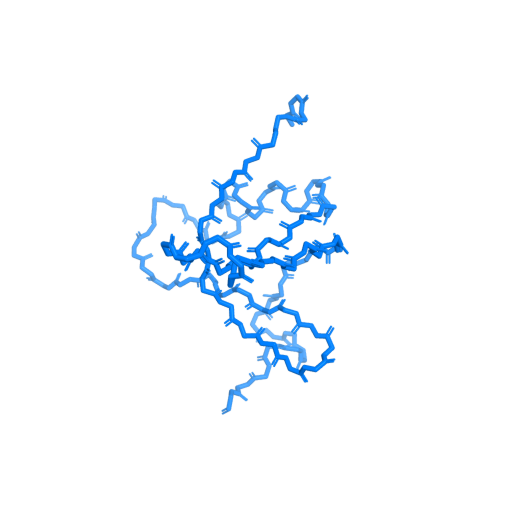? -12.306 -8.312 2.750 1.00 88.38 79 ARG A O 1
ATOM 648 N N . HIS A 1 80 ? -13.478 -8.398 4.655 1.00 85.06 80 HIS A N 1
ATOM 649 C CA . HIS A 1 80 ? -12.585 -9.265 5.417 1.00 85.06 80 HIS A CA 1
ATOM 650 C C . HIS A 1 80 ? -13.092 -10.717 5.377 1.00 85.06 80 HIS A C 1
ATOM 652 O O . HIS A 1 80 ? -13.086 -11.435 6.379 1.00 85.06 80 HIS A O 1
ATOM 658 N N . ALA A 1 81 ? -13.581 -11.150 4.214 1.00 72.81 81 ALA A N 1
ATOM 659 C CA . ALA A 1 81 ? -13.982 -12.530 4.018 1.00 72.81 81 ALA A CA 1
ATOM 660 C C . ALA A 1 81 ? -12.760 -13.459 4.170 1.00 72.81 81 ALA A C 1
ATOM 662 O O . ALA A 1 81 ? -11.651 -13.084 3.772 1.00 72.81 81 ALA A O 1
ATOM 663 N N . PRO A 1 82 ? -12.930 -14.660 4.749 1.00 63.94 82 PRO A N 1
ATOM 664 C CA . PRO A 1 82 ? -11.890 -15.677 4.707 1.00 63.94 82 PRO A CA 1
ATOM 665 C C . PRO A 1 82 ? -11.538 -15.995 3.247 1.00 63.94 82 PRO A C 1
ATOM 667 O O . PRO A 1 82 ? -12.424 -16.043 2.391 1.00 63.94 82 PRO A O 1
ATOM 670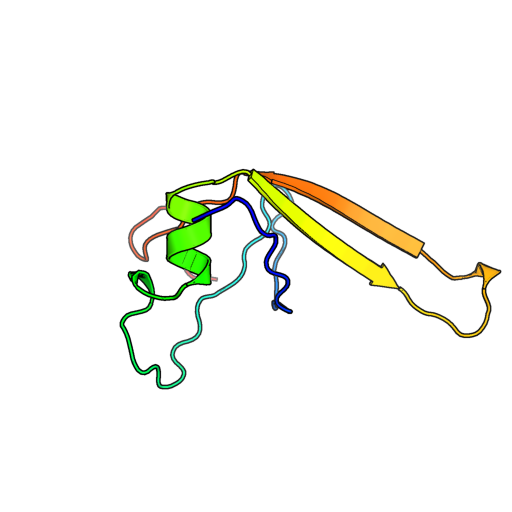 N N . ALA A 1 83 ? -10.238 -16.155 2.994 1.00 59.31 83 ALA A N 1
ATOM 671 C CA . ALA A 1 83 ? -9.688 -16.515 1.689 1.00 59.31 83 ALA A CA 1
ATOM 672 C C . ALA A 1 83 ? -10.149 -17.902 1.220 1.00 59.31 83 ALA A C 1
ATOM 674 O O . ALA A 1 83 ? -10.319 -18.792 2.088 1.00 59.31 83 ALA A O 1
#

Secondary structure (DSSP, 8-state):
------------EE-SS-EE-----S--SS-GGGSHHHHHHHH--EEEEEEEE--SSGGG-EEEEEEEE--PPPTTSTTS---

Radius of gyration: 15.13 Å; chains: 1; bounding box: 38×35×42 Å

Foldseek 3Di:
DPPDDDDDDFDWDDPPPDIDTDPDPPDDPDDSCPDPVNVCLVVPQWDKDKDWDDDPPPVPTDIDIDTDGDHDDDCPDPVVDDD